Protein AF-A0A2E4YX04-F1 (afdb_monomer_lite)

Structure (mmCIF, N/CA/C/O backbone):
data_AF-A0A2E4YX04-F1
#
_entry.id   AF-A0A2E4YX04-F1
#
loop_
_atom_site.group_PDB
_atom_site.id
_atom_site.type_symbol
_atom_site.label_atom_id
_atom_site.label_alt_id
_atom_site.label_comp_id
_atom_site.label_asym_id
_atom_site.label_entity_id
_atom_site.label_seq_id
_atom_site.pdbx_PDB_ins_code
_atom_site.Cartn_x
_atom_site.Cartn_y
_atom_site.Cartn_z
_atom_site.occupancy
_atom_site.B_iso_or_equiv
_atom_site.auth_seq_id
_atom_site.auth_comp_id
_atom_site.auth_asym_id
_atom_site.auth_atom_id
_atom_site.pdbx_PDB_model_num
ATOM 1 N N . MET A 1 1 ? -17.076 -6.052 5.273 1.00 37.47 1 MET A N 1
ATOM 2 C CA . MET A 1 1 ? -15.846 -5.758 6.042 1.00 37.47 1 MET A CA 1
ATOM 3 C C . MET A 1 1 ? -14.666 -5.917 5.091 1.00 37.47 1 MET A C 1
ATOM 5 O O . MET A 1 1 ? -14.458 -7.022 4.610 1.00 37.47 1 MET A O 1
ATOM 9 N N . ALA A 1 2 ? -13.982 -4.835 4.703 1.00 50.16 2 ALA A N 1
ATOM 10 C CA . ALA A 1 2 ? -12.822 -4.946 3.813 1.00 50.16 2 ALA A CA 1
ATOM 11 C C . ALA A 1 2 ? -11.736 -5.762 4.530 1.00 50.16 2 ALA A C 1
ATOM 13 O O . ALA A 1 2 ? -11.399 -5.449 5.674 1.00 50.16 2 ALA A O 1
ATOM 14 N N . LYS A 1 3 ? -11.239 -6.837 3.901 1.00 61.25 3 LYS A N 1
ATOM 15 C CA . LYS A 1 3 ? -10.135 -7.637 4.447 1.00 61.25 3 LYS A CA 1
ATOM 16 C C . LYS A 1 3 ? -8.983 -6.680 4.761 1.00 61.25 3 LYS A C 1
ATOM 18 O O . LYS A 1 3 ? -8.502 -5.971 3.883 1.00 61.25 3 LYS A O 1
ATOM 23 N N . ARG A 1 4 ? -8.611 -6.610 6.039 1.00 77.81 4 ARG A N 1
ATOM 24 C CA . ARG A 1 4 ? -7.600 -5.682 6.549 1.00 77.81 4 ARG A CA 1
ATOM 25 C C . ARG A 1 4 ? -6.258 -6.048 5.913 1.00 77.81 4 ARG A C 1
ATOM 27 O O . ARG A 1 4 ? -5.728 -7.113 6.217 1.00 77.81 4 ARG A O 1
ATOM 34 N N . ILE A 1 5 ? -5.772 -5.193 5.015 1.00 84.19 5 ILE A N 1
ATOM 35 C CA . ILE A 1 5 ? -4.464 -5.315 4.358 1.00 84.19 5 ILE A CA 1
ATOM 36 C C . ILE A 1 5 ? -3.381 -5.389 5.440 1.00 84.19 5 ILE A C 1
ATOM 38 O O . ILE A 1 5 ? -3.447 -4.656 6.431 1.00 84.19 5 ILE A O 1
ATOM 42 N N . LYS A 1 6 ? -2.401 -6.277 5.266 1.00 88.62 6 LYS A N 1
ATOM 43 C CA . LYS A 1 6 ? -1.262 -6.461 6.174 1.00 88.62 6 LYS A CA 1
ATOM 44 C C . LYS A 1 6 ? 0.062 -6.332 5.427 1.00 88.62 6 LYS A C 1
ATOM 46 O O . LYS A 1 6 ? 0.120 -6.444 4.208 1.00 88.62 6 LYS A O 1
ATOM 51 N N . VAL A 1 7 ? 1.139 -6.124 6.180 1.00 88.94 7 VAL A N 1
ATOM 52 C CA . VAL A 1 7 ? 2.502 -6.245 5.649 1.00 88.94 7 VAL A CA 1
ATOM 53 C C . VAL A 1 7 ? 2.712 -7.661 5.104 1.00 88.94 7 VAL A C 1
ATOM 55 O O . VAL A 1 7 ? 2.290 -8.633 5.728 1.00 88.94 7 VAL A O 1
ATOM 58 N N . GLY A 1 8 ? 3.330 -7.761 3.930 1.00 87.00 8 GLY A N 1
ATOM 59 C CA . GLY A 1 8 ? 3.513 -8.990 3.163 1.00 87.00 8 GLY A CA 1
ATOM 60 C C . GLY A 1 8 ? 2.381 -9.293 2.180 1.00 87.00 8 GLY A C 1
ATOM 61 O O . GLY A 1 8 ? 2.576 -10.112 1.285 1.00 87.00 8 GLY A O 1
ATOM 62 N N . ASP A 1 9 ? 1.223 -8.628 2.287 1.00 87.94 9 ASP A N 1
ATOM 63 C CA . ASP A 1 9 ? 0.137 -8.848 1.334 1.00 87.94 9 ASP A CA 1
ATOM 64 C C . ASP A 1 9 ? 0.518 -8.322 -0.052 1.00 87.94 9 ASP A C 1
ATOM 66 O O . ASP A 1 9 ? 1.008 -7.198 -0.207 1.00 87.94 9 ASP A O 1
ATOM 70 N N . ARG A 1 10 ? 0.216 -9.127 -1.073 1.00 87.12 10 ARG A N 1
ATOM 71 C CA . ARG A 1 10 ? 0.162 -8.658 -2.455 1.00 87.12 10 ARG A CA 1
ATOM 72 C C . ARG A 1 10 ? -1.147 -7.926 -2.683 1.00 87.12 10 ARG A C 1
ATOM 74 O O . ARG A 1 10 ? -2.216 -8.415 -2.317 1.00 87.12 10 ARG A O 1
ATOM 81 N N . VAL A 1 11 ? -1.068 -6.741 -3.263 1.00 83.81 11 VAL A N 1
ATOM 82 C CA . VAL A 1 11 ? -2.202 -5.845 -3.452 1.00 83.81 11 VAL A CA 1
ATOM 83 C C . VAL A 1 11 ? -2.153 -5.207 -4.827 1.00 83.81 11 VAL A C 1
ATOM 85 O O . VAL A 1 11 ? -1.091 -4.896 -5.359 1.00 83.81 11 VAL A O 1
ATOM 88 N N . TYR A 1 12 ? -3.327 -4.937 -5.372 1.00 82.50 12 TYR A N 1
ATOM 89 C CA . TYR A 1 12 ? -3.509 -4.014 -6.476 1.00 82.50 12 TYR A CA 1
ATOM 90 C C . TYR A 1 12 ? -3.846 -2.643 -5.921 1.00 82.50 12 TYR A C 1
ATOM 92 O O . TYR A 1 12 ? -4.715 -2.520 -5.059 1.00 82.50 12 TYR A O 1
ATOM 100 N N . TYR A 1 13 ? -3.197 -1.603 -6.432 1.00 78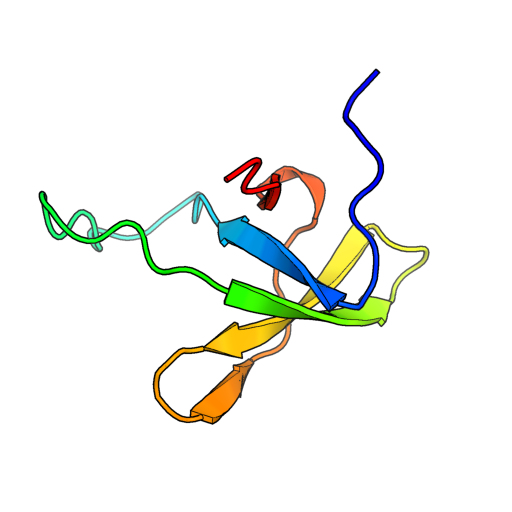.12 13 TYR A N 1
ATOM 101 C CA . TYR A 1 13 ? -3.512 -0.231 -6.060 1.00 78.12 13 TYR A CA 1
ATOM 102 C C . TYR A 1 13 ? -4.298 0.467 -7.162 1.00 78.12 13 TYR A C 1
ATOM 104 O O . TYR A 1 13 ? -3.827 0.607 -8.292 1.00 78.12 13 TYR A O 1
ATOM 112 N N . ARG A 1 14 ? -5.494 0.948 -6.826 1.00 71.31 14 ARG A N 1
ATOM 113 C CA . ARG A 1 14 ? -6.307 1.769 -7.720 1.00 71.31 14 ARG A CA 1
ATOM 114 C C . ARG A 1 14 ? -5.976 3.241 -7.488 1.00 71.31 14 ARG A C 1
ATOM 116 O O . ARG A 1 14 ? -6.579 3.890 -6.639 1.00 71.31 14 ARG A O 1
ATOM 123 N N . ALA A 1 15 ? -5.027 3.780 -8.250 1.00 65.38 15 ALA A N 1
ATOM 124 C CA . ALA A 1 15 ? -4.716 5.205 -8.181 1.00 65.38 15 ALA A CA 1
ATOM 125 C C . ALA A 1 15 ? -5.953 6.049 -8.593 1.00 65.38 15 ALA A C 1
ATOM 127 O O . ALA A 1 15 ? -6.522 5.809 -9.661 1.00 65.38 15 ALA A O 1
ATOM 128 N N . PRO A 1 16 ? -6.397 7.025 -7.771 1.00 56.44 16 PRO A N 1
ATOM 129 C CA . PRO A 1 16 ? -7.606 7.820 -8.035 1.00 56.44 16 PRO A CA 1
ATOM 130 C C . PRO A 1 16 ? -7.445 8.801 -9.204 1.00 56.44 16 PRO A C 1
ATOM 132 O O . PRO A 1 16 ? -8.421 9.252 -9.798 1.00 56.44 16 PRO A O 1
ATOM 135 N N . ARG A 1 17 ? -6.204 9.116 -9.564 1.00 54.56 17 ARG A N 1
ATOM 136 C CA . ARG A 1 17 ? -5.827 9.851 -10.764 1.00 54.56 17 ARG A CA 1
ATOM 137 C C . ARG A 1 17 ? -4.665 9.090 -11.363 1.00 54.56 17 ARG A C 1
ATOM 139 O O . ARG A 1 17 ? -3.785 8.708 -10.606 1.00 54.56 17 ARG A O 1
ATOM 146 N N . ILE A 1 18 ? -4.685 8.901 -12.675 1.00 47.44 18 ILE A N 1
ATOM 147 C CA . ILE A 1 18 ? -3.552 8.668 -13.581 1.00 47.44 18 ILE A CA 1
ATOM 148 C C . ILE A 1 18 ? -3.978 7.669 -14.660 1.00 47.44 18 ILE A C 1
ATOM 150 O O . ILE A 1 18 ? -4.509 6.588 -14.419 1.00 47.44 18 ILE A O 1
ATOM 154 N N . LYS A 1 19 ? -3.711 8.103 -15.887 1.00 45.94 19 LYS A N 1
ATOM 155 C CA . LYS A 1 19 ? -3.837 7.432 -17.178 1.00 45.94 19 LYS A CA 1
ATOM 156 C C . LYS A 1 19 ? -3.015 6.129 -17.300 1.00 45.94 19 LYS A C 1
ATOM 158 O O . LYS A 1 19 ? -2.927 5.594 -18.397 1.00 45.94 19 LYS A O 1
ATOM 163 N N . ASP A 1 20 ? -2.504 5.563 -16.206 1.00 46.72 20 ASP A N 1
ATOM 164 C CA . ASP A 1 20 ? -1.763 4.291 -16.123 1.00 46.72 20 ASP A CA 1
ATOM 165 C C . ASP A 1 20 ? -2.689 3.064 -16.208 1.00 46.72 20 ASP A C 1
ATOM 167 O O . ASP A 1 20 ? -2.397 1.973 -15.723 1.00 46.72 20 ASP A O 1
ATOM 171 N N . ARG A 1 21 ? -3.811 3.206 -16.925 1.00 48.66 21 ARG A N 1
ATOM 172 C CA . ARG A 1 21 ? -4.481 2.074 -17.563 1.00 48.66 21 ARG A CA 1
ATOM 173 C C . ARG A 1 21 ? -3.581 1.564 -18.697 1.00 48.66 21 ARG A C 1
ATOM 175 O O . ARG A 1 21 ? -3.951 1.657 -19.866 1.00 48.66 21 ARG A O 1
ATOM 182 N N . LYS A 1 22 ? -2.430 0.958 -18.396 1.00 45.31 22 LYS A N 1
ATOM 183 C CA . LYS A 1 22 ? -1.913 -0.059 -19.316 1.00 45.31 22 LYS A CA 1
ATOM 184 C C . LYS A 1 22 ? -2.878 -1.237 -19.232 1.00 45.31 22 LYS A C 1
ATOM 186 O O . LYS A 1 22 ? -2.844 -2.041 -18.306 1.00 45.31 22 LYS A O 1
ATOM 191 N N . LYS A 1 23 ? -3.823 -1.259 -20.175 1.00 39.06 23 LYS A N 1
ATOM 192 C CA . LYS A 1 23 ? -4.783 -2.339 -20.411 1.00 39.06 23 LYS A CA 1
ATOM 193 C C . LYS A 1 23 ? -3.988 -3.644 -20.558 1.00 39.06 23 LYS A C 1
ATOM 195 O O . LYS A 1 23 ? -3.426 -3.884 -21.616 1.00 39.06 23 LYS A O 1
ATOM 200 N N . GLY A 1 24 ? -3.887 -4.429 -19.484 1.00 46.09 24 GLY A N 1
ATOM 201 C CA . GLY A 1 24 ? -3.220 -5.738 -19.497 1.00 46.09 24 GLY A CA 1
ATOM 202 C C . GLY A 1 24 ? -2.279 -6.040 -18.327 1.00 46.09 24 GLY A C 1
ATOM 203 O O . GLY A 1 24 ? -2.066 -7.212 -18.048 1.00 46.09 24 GLY A O 1
ATOM 204 N N . SER A 1 25 ? -1.779 -5.044 -17.591 1.00 50.16 25 SER A N 1
ATOM 205 C CA . SER A 1 25 ? -0.913 -5.288 -16.427 1.00 50.16 25 SER A CA 1
ATOM 206 C C . SER A 1 25 ? -1.611 -4.774 -15.181 1.00 50.16 25 SER A C 1
ATOM 208 O O . SER A 1 25 ? -1.762 -3.568 -15.013 1.00 50.16 25 SER A O 1
ATOM 210 N N . LYS A 1 26 ? -2.088 -5.673 -14.319 1.00 58.50 26 LYS A N 1
ATOM 211 C CA . LYS A 1 26 ? -2.435 -5.306 -12.945 1.00 58.50 26 LYS A CA 1
ATOM 212 C C . LYS A 1 26 ? -1.107 -5.286 -12.180 1.00 58.50 26 LYS A C 1
ATOM 214 O O . LYS A 1 26 ? -0.610 -6.372 -11.906 1.00 58.50 26 LYS A O 1
ATOM 219 N N . PRO A 1 27 ? -0.484 -4.128 -11.912 1.00 64.25 27 PRO A N 1
ATOM 220 C CA . PRO A 1 27 ? 0.771 -4.121 -11.175 1.00 64.25 27 PRO A CA 1
ATOM 221 C C . PRO A 1 27 ? 0.521 -4.700 -9.779 1.00 64.25 27 PRO 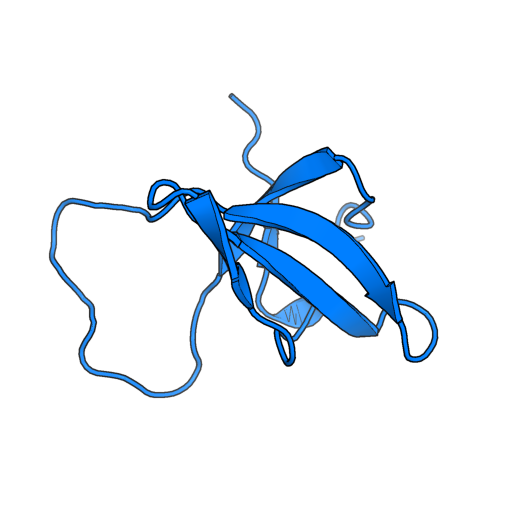A C 1
ATOM 223 O O . PRO A 1 27 ? -0.353 -4.219 -9.049 1.00 64.25 27 PRO A O 1
ATOM 226 N N . GLU A 1 28 ? 1.223 -5.781 -9.459 1.00 72.94 28 GLU A N 1
ATOM 227 C CA . GLU A 1 28 ? 1.186 -6.410 -8.148 1.00 72.94 28 GLU A CA 1
ATOM 228 C C . GLU A 1 28 ? 2.160 -5.658 -7.249 1.00 72.94 28 GLU A C 1
ATOM 230 O O . GLU A 1 28 ? 3.339 -5.496 -7.548 1.00 72.94 28 GLU A O 1
ATOM 235 N N . PHE A 1 29 ? 1.665 -5.169 -6.123 1.00 85.75 29 PHE A N 1
ATOM 236 C CA . PHE A 1 29 ? 2.490 -4.478 -5.151 1.00 85.75 29 PHE A CA 1
ATOM 237 C C . PHE A 1 29 ? 2.552 -5.306 -3.882 1.00 85.75 29 PHE A C 1
ATOM 239 O O . PHE A 1 29 ? 1.531 -5.810 -3.427 1.00 85.75 29 PHE A O 1
ATOM 246 N N . THR A 1 30 ? 3.726 -5.431 -3.273 1.00 89.75 30 THR A N 1
ATOM 247 C CA . THR A 1 30 ? 3.845 -6.085 -1.963 1.00 89.75 30 THR A CA 1
ATOM 248 C C . THR A 1 30 ? 3.869 -5.024 -0.879 1.00 89.75 30 THR A C 1
ATOM 250 O O . THR A 1 30 ? 4.728 -4.145 -0.902 1.00 89.75 30 THR A O 1
ATOM 253 N N . VAL A 1 31 ? 2.949 -5.085 0.078 1.00 90.19 31 VAL A N 1
ATOM 254 C CA . VAL A 1 31 ? 2.932 -4.158 1.215 1.00 90.19 31 VAL A CA 1
ATOM 255 C C . VAL A 1 31 ? 4.143 -4.433 2.098 1.00 90.19 31 VAL A C 1
ATOM 257 O O . VAL A 1 31 ? 4.300 -5.531 2.617 1.00 90.19 31 VAL A O 1
ATOM 260 N N . VAL A 1 32 ? 5.000 -3.434 2.279 1.00 93.00 32 VAL A N 1
ATOM 261 C CA . VAL A 1 32 ? 6.216 -3.544 3.103 1.00 93.00 32 VAL A CA 1
ATOM 262 C C . VAL A 1 32 ? 5.989 -2.954 4.488 1.00 93.00 32 VAL A C 1
ATOM 264 O O . VAL A 1 32 ? 6.514 -3.453 5.475 1.00 93.00 32 VAL A O 1
ATOM 267 N N . GLU A 1 33 ? 5.188 -1.897 4.577 1.00 92.69 33 GLU A N 1
ATOM 268 C CA . GLU A 1 33 ? 4.958 -1.188 5.830 1.00 92.69 33 GLU A CA 1
ATOM 269 C C . GLU A 1 33 ? 3.578 -0.543 5.808 1.00 92.69 33 GLU A C 1
ATOM 271 O O . GLU A 1 33 ? 3.149 -0.032 4.773 1.00 92.69 33 GLU A O 1
ATOM 276 N N . LEU A 1 34 ? 2.905 -0.538 6.956 1.00 91.56 34 LEU A N 1
ATOM 277 C CA . LEU A 1 34 ? 1.676 0.210 7.185 1.00 91.56 34 LEU A CA 1
ATOM 278 C C . LEU A 1 34 ? 1.964 1.305 8.204 1.00 91.56 34 LEU A C 1
ATOM 280 O O . LEU A 1 34 ? 2.492 1.030 9.278 1.00 91.56 34 LEU A O 1
ATOM 284 N N . TYR A 1 35 ? 1.594 2.536 7.878 1.00 88.81 35 TYR A N 1
ATOM 285 C CA . TYR A 1 35 ? 1.811 3.691 8.740 1.00 88.81 35 TYR A CA 1
ATOM 286 C C . TYR A 1 35 ? 0.547 4.551 8.814 1.00 88.81 35 TYR A C 1
ATOM 288 O O . TYR A 1 35 ? -0.473 4.249 8.185 1.00 88.81 35 TYR A O 1
ATOM 296 N N . TYR A 1 36 ? 0.578 5.586 9.657 1.00 87.56 36 TYR A N 1
ATOM 297 C CA . TYR A 1 36 ? -0.578 6.457 9.896 1.00 87.56 36 TYR A CA 1
ATOM 298 C C . TYR A 1 36 ? -1.824 5.657 10.341 1.00 87.56 36 TYR A C 1
ATOM 300 O O . TYR A 1 36 ? -2.898 5.726 9.739 1.00 87.56 36 TYR A O 1
ATOM 308 N N . GLY A 1 37 ? -1.638 4.779 11.336 1.00 85.06 37 GLY A N 1
ATOM 309 C CA . GLY A 1 37 ? -2.694 3.898 11.856 1.00 85.06 37 GLY A CA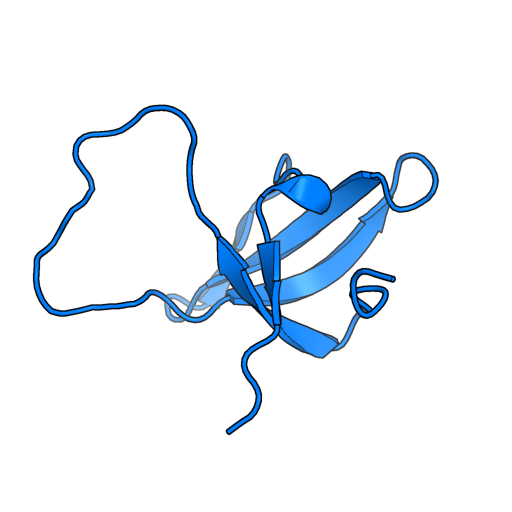 1
ATOM 310 C C . GLY A 1 37 ? -3.169 2.807 10.886 1.00 85.06 37 GLY A C 1
ATOM 311 O O . GLY A 1 37 ? -4.209 2.197 11.121 1.00 85.06 37 GLY A O 1
ATOM 312 N N . GLY A 1 38 ? -2.435 2.554 9.795 1.00 85.25 38 GLY A N 1
ATOM 313 C CA . GLY A 1 38 ? -2.807 1.574 8.769 1.00 85.25 38 GLY A CA 1
ATOM 314 C C . GLY A 1 38 ? -3.699 2.129 7.661 1.00 85.25 38 GLY A C 1
ATOM 315 O O . GLY A 1 38 ? -4.312 1.358 6.929 1.00 85.25 38 GLY A O 1
ATOM 316 N N . THR A 1 39 ? -3.780 3.453 7.527 1.00 88.75 39 THR A N 1
ATOM 317 C CA . THR A 1 39 ? -4.465 4.116 6.402 1.00 88.75 39 THR A CA 1
ATOM 318 C C . THR A 1 39 ? -3.547 4.317 5.199 1.00 88.75 39 THR A C 1
ATOM 320 O O . THR A 1 39 ? -4.025 4.410 4.066 1.00 88.75 39 THR A O 1
ATOM 323 N N . MET A 1 40 ? -2.232 4.344 5.433 1.00 90.31 40 MET A N 1
ATOM 324 C CA . MET A 1 40 ? -1.213 4.467 4.401 1.00 90.31 40 MET A CA 1
ATOM 325 C C . MET A 1 40 ? -0.256 3.281 4.429 1.00 90.31 40 MET A C 1
ATOM 327 O O . MET A 1 40 ? -0.039 2.649 5.465 1.00 90.31 40 MET A O 1
ATOM 331 N N . ALA A 1 41 ? 0.333 3.000 3.276 1.00 90.62 41 ALA A N 1
ATOM 332 C CA . ALA A 1 41 ? 1.245 1.895 3.086 1.00 90.62 41 ALA A CA 1
ATOM 333 C C . ALA A 1 41 ? 2.453 2.297 2.241 1.00 90.62 41 ALA A C 1
ATOM 335 O O . ALA A 1 41 ? 2.367 3.134 1.334 1.00 90.62 41 ALA A O 1
ATOM 336 N N . LYS A 1 42 ? 3.581 1.653 2.532 1.00 92.19 42 LYS A N 1
ATOM 337 C CA . LYS A 1 42 ? 4.712 1.540 1.616 1.00 92.19 42 LYS A CA 1
ATOM 338 C C . LYS A 1 42 ? 4.581 0.230 0.867 1.00 92.19 42 LYS A C 1
ATOM 340 O O . LYS A 1 42 ? 4.293 -0.802 1.479 1.00 92.19 42 LYS A O 1
ATOM 345 N N . VAL A 1 43 ? 4.821 0.258 -0.433 1.00 89.62 43 VAL A N 1
ATOM 346 C CA . VAL A 1 43 ? 4.736 -0.934 -1.267 1.00 89.62 43 VAL A CA 1
ATOM 347 C C . VAL A 1 43 ? 5.988 -1.118 -2.106 1.00 89.62 43 VAL A C 1
ATOM 349 O O . VAL A 1 43 ? 6.558 -0.150 -2.608 1.00 89.62 43 VAL A O 1
ATOM 352 N N . LYS A 1 44 ? 6.407 -2.371 -2.262 1.00 89.38 44 LYS A N 1
ATOM 353 C CA . LYS A 1 44 ? 7.460 -2.784 -3.181 1.00 89.38 44 LYS A CA 1
ATOM 354 C C . LYS A 1 44 ? 6.833 -3.141 -4.521 1.00 89.38 44 LYS A C 1
ATOM 356 O O . LYS A 1 44 ? 5.891 -3.933 -4.568 1.00 89.38 44 LYS A O 1
ATOM 361 N N . HIS A 1 45 ? 7.352 -2.539 -5.579 1.00 84.69 45 HIS A N 1
ATOM 362 C CA . HIS A 1 45 ? 6.976 -2.821 -6.962 1.00 84.69 45 HIS A CA 1
ATOM 363 C C .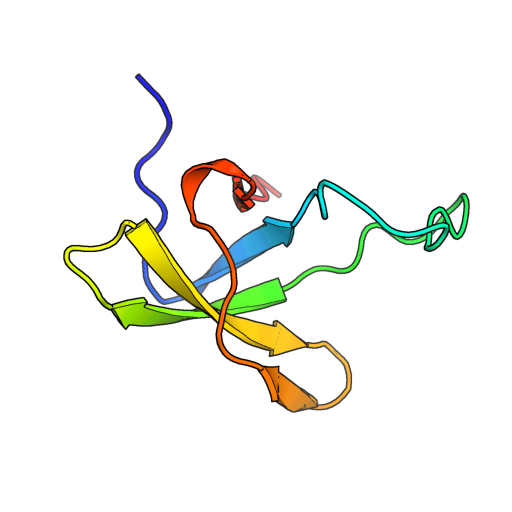 HIS A 1 45 ? 7.841 -3.952 -7.525 1.00 84.69 45 HIS A C 1
ATOM 365 O O . HIS A 1 45 ? 8.927 -4.224 -7.009 1.00 84.69 45 HIS A O 1
ATOM 371 N N . ASP A 1 46 ? 7.400 -4.568 -8.622 1.00 78.06 46 ASP A N 1
ATOM 372 C CA . ASP A 1 46 ? 8.167 -5.598 -9.343 1.00 78.06 46 ASP A CA 1
ATOM 373 C C . ASP A 1 46 ? 9.544 -5.111 -9.819 1.00 78.06 46 ASP A C 1
ATOM 375 O O . ASP A 1 46 ? 10.479 -5.896 -9.945 1.00 78.06 46 ASP A O 1
ATOM 379 N N . ASN A 1 47 ? 9.707 -3.800 -10.016 1.00 79.25 47 ASN A N 1
ATOM 380 C CA . ASN A 1 47 ? 10.996 -3.188 -10.344 1.00 79.25 47 ASN A CA 1
ATOM 381 C C . ASN A 1 47 ? 12.000 -3.184 -9.167 1.00 79.25 47 ASN A C 1
ATOM 383 O O . ASN A 1 47 ? 13.111 -2.684 -9.315 1.00 79.25 47 ASN A O 1
ATOM 387 N N . GLY A 1 48 ? 11.616 -3.702 -7.995 1.00 82.56 48 GLY A N 1
ATOM 388 C CA . GLY A 1 48 ? 12.451 -3.786 -6.798 1.00 82.56 48 GLY A CA 1
ATOM 389 C C . GLY A 1 48 ? 12.426 -2.542 -5.908 1.00 82.56 48 GLY A C 1
ATOM 390 O O . GLY A 1 48 ? 12.885 -2.622 -4.767 1.00 82.56 48 GLY A O 1
ATOM 391 N N . TYR A 1 49 ? 11.853 -1.429 -6.373 1.00 85.12 49 TYR A N 1
ATOM 392 C CA . TYR A 1 49 ? 11.801 -0.169 -5.635 1.00 85.12 49 TYR A CA 1
ATOM 393 C C . TYR A 1 49 ? 10.613 -0.116 -4.670 1.00 85.12 49 TYR A C 1
ATOM 395 O O . TYR A 1 49 ? 9.539 -0.671 -4.921 1.00 85.12 49 TYR A O 1
ATOM 403 N N . ILE A 1 50 ? 10.819 0.577 -3.548 1.00 89.50 50 ILE A N 1
ATOM 404 C CA . ILE A 1 50 ? 9.801 0.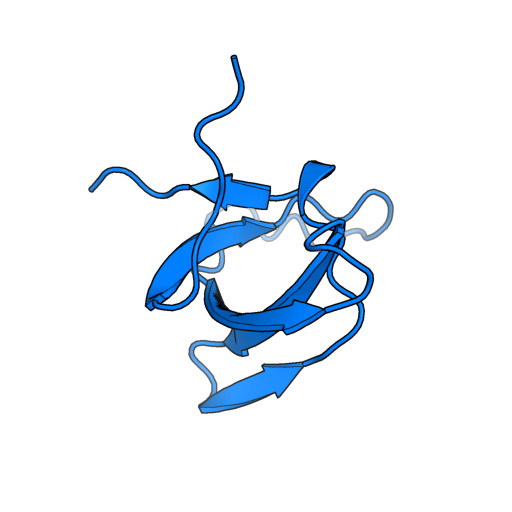803 -2.521 1.00 89.50 50 ILE A CA 1
ATOM 405 C C . ILE A 1 50 ? 9.284 2.229 -2.656 1.00 89.50 50 ILE A C 1
ATOM 407 O O . ILE A 1 50 ? 10.058 3.183 -2.617 1.00 89.50 50 ILE A O 1
ATOM 411 N N . TYR A 1 51 ? 7.967 2.366 -2.752 1.00 86.69 51 TYR A N 1
ATOM 412 C CA . TYR A 1 51 ? 7.291 3.654 -2.824 1.00 86.69 51 TYR A CA 1
ATOM 413 C C . TYR A 1 51 ? 6.362 3.833 -1.623 1.00 86.69 51 TYR A C 1
ATOM 415 O O . TYR A 1 51 ? 5.696 2.892 -1.187 1.00 86.69 51 TYR A O 1
ATOM 423 N N . SER A 1 52 ? 6.322 5.047 -1.082 1.00 88.25 52 SER A N 1
ATOM 424 C CA . SER A 1 52 ? 5.441 5.458 0.017 1.00 88.25 52 SER A CA 1
ATOM 425 C C . SER A 1 52 ? 4.242 6.262 -0.502 1.00 88.25 52 SER A C 1
ATOM 427 O O . SER A 1 52 ? 4.183 6.627 -1.674 1.00 88.25 52 SER A O 1
ATOM 429 N N . GLY A 1 53 ? 3.261 6.528 0.365 1.00 86.00 53 GLY A N 1
ATOM 430 C CA . GLY A 1 53 ? 2.105 7.370 0.033 1.00 86.00 53 GLY A CA 1
ATOM 431 C C . GLY A 1 53 ? 0.901 6.625 -0.544 1.00 86.00 53 GLY A C 1
ATOM 432 O O . GLY A 1 53 ? -0.011 7.261 -1.070 1.00 86.00 53 GLY A O 1
ATOM 433 N N . TYR A 1 54 ? 0.862 5.294 -0.450 1.00 85.69 54 TYR A N 1
ATOM 434 C CA . TYR A 1 54 ? -0.253 4.520 -0.985 1.00 85.69 54 TYR A CA 1
ATOM 435 C C . TYR A 1 54 ? -1.396 4.445 0.025 1.00 85.69 54 TYR A C 1
ATOM 437 O O . TYR A 1 54 ? -1.195 4.053 1.170 1.00 85.69 54 TYR A O 1
ATOM 445 N N . ILE A 1 55 ? -2.607 4.786 -0.406 1.00 87.88 55 ILE A N 1
ATOM 446 C CA . ILE A 1 55 ? -3.805 4.787 0.441 1.00 87.88 55 ILE A CA 1
ATOM 447 C C . ILE A 1 55 ? -4.366 3.365 0.546 1.00 87.88 55 ILE A C 1
ATOM 449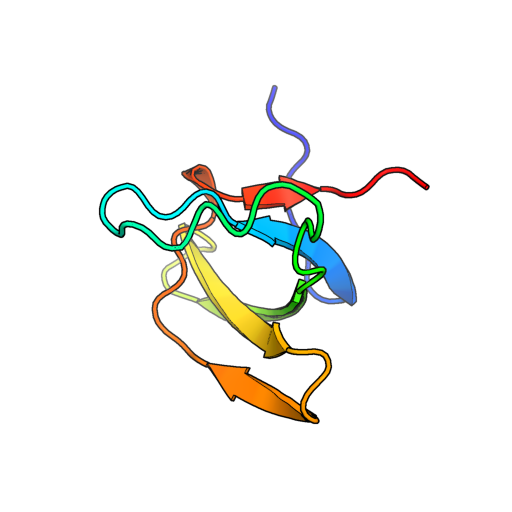 O O . ILE A 1 55 ? -4.833 2.803 -0.442 1.00 87.88 55 ILE A O 1
ATOM 453 N N . VAL A 1 56 ? -4.389 2.788 1.745 1.00 86.38 56 VAL A N 1
ATOM 454 C CA . VAL A 1 56 ? -4.842 1.403 1.974 1.00 86.38 56 VAL A CA 1
ATOM 455 C C . VAL A 1 56 ? -6.284 1.184 1.508 1.00 86.38 56 VAL A C 1
ATOM 457 O O . VAL A 1 56 ? -6.589 0.147 0.933 1.00 86.38 56 VAL A O 1
ATOM 460 N N . SER A 1 57 ? -7.160 2.181 1.643 1.00 86.12 57 SER A N 1
ATOM 461 C CA . SER A 1 57 ? -8.545 2.110 1.148 1.00 86.12 57 SER A CA 1
ATOM 462 C C . SER A 1 57 ? -8.663 1.971 -0.376 1.00 86.12 57 SER A C 1
ATOM 464 O O . SER A 1 57 ? -9.696 1.531 -0.872 1.00 86.12 57 SER A O 1
ATOM 466 N N . ASN A 1 58 ? -7.613 2.326 -1.122 1.00 82.75 58 ASN A N 1
ATOM 467 C CA . ASN A 1 58 ? -7.527 2.152 -2.574 1.00 82.75 58 ASN A CA 1
ATOM 468 C C . ASN A 1 58 ? -6.784 0.862 -2.964 1.00 82.75 58 ASN A C 1
ATOM 470 O O . ASN A 1 58 ? -6.543 0.623 -4.151 1.00 82.75 58 ASN A O 1
ATOM 474 N N . MET A 1 59 ? -6.398 0.039 -1.985 1.00 83.12 59 MET A N 1
ATOM 475 C CA . MET A 1 59 ? -5.766 -1.255 -2.204 1.00 83.12 59 MET A CA 1
ATOM 476 C C . MET A 1 59 ? -6.799 -2.374 -2.227 1.00 83.12 59 MET A C 1
ATOM 478 O O . MET A 1 59 ? -7.726 -2.416 -1.425 1.00 83.12 59 MET A O 1
ATOM 482 N N . THR A 1 60 ? -6.608 -3.326 -3.132 1.00 84.06 60 THR A N 1
ATOM 483 C CA . THR A 1 60 ? -7.355 -4.583 -3.177 1.00 84.06 60 THR A CA 1
ATOM 484 C C . THR A 1 60 ? -6.368 -5.722 -3.011 1.00 84.06 60 THR A C 1
ATOM 486 O O . THR A 1 60 ? -5.448 -5.843 -3.813 1.00 84.06 60 THR A O 1
ATOM 489 N N . LYS A 1 61 ? -6.540 -6.547 -1.976 1.00 83.06 61 LYS A N 1
ATOM 490 C CA . LYS A 1 61 ? -5.693 -7.724 -1.765 1.00 83.06 61 LYS A CA 1
ATOM 491 C C . LYS A 1 61 ? -5.810 -8.679 -2.955 1.00 83.06 61 LYS A C 1
ATOM 493 O O . LYS A 1 61 ? -6.918 -8.957 -3.411 1.00 83.06 61 LYS A O 1
ATOM 498 N N . TYR A 1 62 ? -4.674 -9.164 -3.441 1.00 77.94 62 TYR A N 1
ATOM 499 C CA . TYR A 1 62 ? -4.625 -10.259 -4.394 1.00 77.94 62 TYR A CA 1
ATOM 500 C C . TYR A 1 62 ? -4.853 -11.571 -3.640 1.00 77.94 62 TYR A C 1
ATOM 502 O O . TYR A 1 62 ? -4.074 -11.928 -2.758 1.00 77.94 62 TYR A O 1
ATOM 510 N N . GLU A 1 63 ? -5.953 -12.249 -3.953 1.00 67.31 63 GLU A N 1
ATOM 511 C CA . GLU A 1 63 ? -6.241 -13.612 -3.502 1.00 67.31 63 GLU A CA 1
ATOM 512 C C . GLU A 1 63 ? -5.985 -14.540 -4.691 1.00 67.31 63 GLU A C 1
ATOM 514 O O . GLU A 1 63 ? -6.913 -14.913 -5.406 1.00 67.31 63 GLU A O 1
ATOM 519 N N . GLY A 1 64 ? -4.702 -14.761 -4.977 1.00 57.28 64 GLY A N 1
ATOM 520 C CA . GLY A 1 64 ? -4.249 -15.829 -5.867 1.00 57.28 64 GLY A CA 1
ATOM 521 C C . GLY A 1 64 ? -4.131 -17.143 -5.116 1.00 57.28 64 GLY A C 1
ATOM 522 O O . GLY A 1 64 ? -3.863 -17.084 -3.893 1.00 57.28 64 GLY A O 1
#

Foldseek 3Di:
DADQDDQQFWKFADDPDDPPPPPPDRWTWGFHDADPVRQWTWTATPVRDIDTDGGSVRIDTDPD

Sequence (64 aa):
MAKRIKVGDRVYYRAPRIKDRKKGSKPEFTVVELYYGGTMAKVKHDNGYIYSGYIVSNMTKYEG

pLDDT: mean 76.25, std 16.15, range [37.47, 93.0]

Secondary structure (DSSP, 8-state):
------TT-EEEE--SS-----TT----EEEEEEEGGGTEEEEE-TTS-EEEEEEGGGEEE---

Radius of gyration: 11.22 Å; chains: 1; bounding box: 28×26×32 Å